Protein AF-A0A6A3FUD6-F1 (afdb_monomer)

Organism: NCBI:txid53985

Radius of gyration: 15.86 Å; Cα contacts (8 Å, |Δi|>4): 74; chains: 1; bounding box: 32×38×37 Å

Structure (mmCIF, N/CA/C/O backbone):
data_AF-A0A6A3FUD6-F1
#
_entry.id   AF-A0A6A3FUD6-F1
#
loop_
_atom_site.group_PDB
_atom_site.id
_atom_site.type_symbol
_atom_site.label_atom_id
_atom_site.label_alt_id
_atom_site.label_comp_id
_atom_site.label_asym_id
_atom_site.label_entity_id
_atom_site.label_seq_id
_atom_site.pdbx_PDB_ins_code
_atom_site.Cartn_x
_atom_site.Cartn_y
_atom_site.Cartn_z
_atom_site.occupancy
_atom_site.B_iso_or_equiv
_atom_site.auth_seq_id
_atom_site.auth_comp_id
_atom_site.auth_asym_id
_atom_site.auth_atom_id
_atom_site.pdbx_PDB_model_num
ATOM 1 N N . MET A 1 1 ? -9.716 0.997 -6.098 1.00 76.19 1 MET A N 1
ATOM 2 C CA . MET A 1 1 ? -9.387 0.845 -4.662 1.00 76.19 1 MET A CA 1
ATOM 3 C C . MET A 1 1 ? -8.407 -0.309 -4.545 1.00 76.19 1 MET A C 1
ATOM 5 O O . MET A 1 1 ? -8.652 -1.325 -5.184 1.00 76.19 1 MET A O 1
ATOM 9 N N . LEU A 1 2 ? -7.304 -0.143 -3.813 1.00 82.88 2 LEU A N 1
ATOM 10 C CA . LEU A 1 2 ? -6.289 -1.182 -3.606 1.00 82.88 2 LEU A CA 1
ATOM 11 C C . LEU A 1 2 ? -6.432 -1.762 -2.199 1.00 82.88 2 LEU A C 1
ATOM 13 O O . LEU A 1 2 ? -6.669 -1.023 -1.246 1.00 82.88 2 LEU A O 1
ATOM 17 N N . SER A 1 3 ? -6.270 -3.074 -2.058 1.00 86.44 3 SER A N 1
ATOM 18 C CA . SER A 1 3 ? -6.325 -3.753 -0.761 1.00 86.44 3 SER A CA 1
ATOM 19 C C . SER A 1 3 ? -5.290 -4.861 -0.680 1.00 86.44 3 SER A C 1
ATOM 21 O O . SER A 1 3 ? -5.109 -5.596 -1.648 1.00 86.44 3 SER A O 1
ATOM 23 N N . TRP A 1 4 ? -4.672 -5.018 0.485 1.00 87.69 4 TRP A N 1
ATOM 24 C CA . TRP A 1 4 ? -3.705 -6.076 0.754 1.00 87.69 4 TRP A CA 1
ATOM 25 C C . TRP A 1 4 ? -3.995 -6.778 2.077 1.00 87.69 4 TRP A C 1
ATOM 27 O O . TRP A 1 4 ? -4.523 -6.190 3.024 1.00 87.69 4 TRP A O 1
ATOM 37 N N . ALA A 1 5 ? -3.643 -8.060 2.124 1.00 91.81 5 ALA A N 1
ATOM 38 C CA . ALA A 1 5 ? -3.851 -8.941 3.260 1.00 91.81 5 ALA A CA 1
ATOM 39 C C . ALA A 1 5 ? -2.615 -9.821 3.472 1.00 91.81 5 ALA A C 1
ATOM 41 O O . ALA A 1 5 ? -1.935 -10.202 2.518 1.00 91.81 5 ALA A O 1
ATOM 42 N N . LYS A 1 6 ? -2.328 -10.154 4.734 1.00 92.06 6 LYS A N 1
ATOM 43 C CA . LYS A 1 6 ? -1.229 -11.062 5.077 1.00 92.06 6 LYS A CA 1
ATOM 44 C C . LYS A 1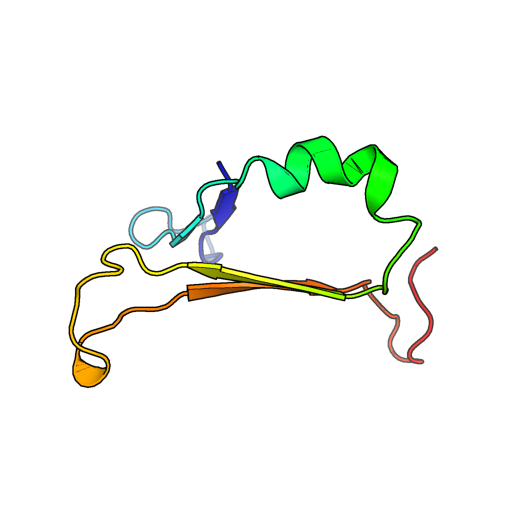 6 ? -1.586 -12.484 4.632 1.00 92.06 6 LYS A C 1
ATOM 46 O O . LYS A 1 6 ? -2.694 -12.947 4.907 1.00 92.06 6 LYS A O 1
ATOM 51 N N . SER A 1 7 ? -0.642 -13.159 3.976 1.00 92.38 7 SER A N 1
ATOM 52 C CA . SER A 1 7 ? -0.765 -14.582 3.646 1.00 92.38 7 SER A CA 1
ATOM 53 C C . SER A 1 7 ? -0.756 -15.441 4.916 1.00 92.38 7 SER A C 1
ATOM 55 O O . SER A 1 7 ? -0.059 -15.132 5.888 1.00 92.38 7 SER A O 1
ATOM 57 N N . THR A 1 8 ? -1.545 -16.506 4.907 1.00 91.88 8 THR A N 1
ATOM 58 C CA . THR A 1 8 ? -1.621 -17.549 5.929 1.00 91.88 8 THR A CA 1
ATOM 59 C C . THR A 1 8 ? -1.479 -18.916 5.262 1.00 91.88 8 THR A C 1
ATOM 61 O O . THR A 1 8 ? -1.585 -19.043 4.043 1.00 91.88 8 THR A O 1
ATOM 64 N N . ASN A 1 9 ? -1.313 -19.973 6.060 1.00 93.44 9 ASN A N 1
ATOM 65 C CA . ASN A 1 9 ? -1.236 -21.347 5.545 1.00 93.44 9 ASN A CA 1
ATOM 66 C C . ASN A 1 9 ? -2.500 -21.797 4.784 1.00 93.44 9 ASN A C 1
ATOM 68 O O . ASN A 1 9 ? -2.468 -22.815 4.103 1.00 93.44 9 ASN A O 1
ATOM 72 N N . SER A 1 10 ? -3.611 -21.065 4.908 1.00 90.62 10 SER A N 1
ATOM 73 C CA . SER A 1 10 ? -4.908 -21.397 4.314 1.00 90.62 10 SER A CA 1
ATOM 74 C C . SER A 1 10 ? -5.445 -20.308 3.375 1.00 90.62 10 SER A C 1
ATOM 76 O O . SER A 1 10 ? -6.632 -20.320 3.059 1.00 90.62 10 SER A O 1
ATOM 78 N N . GLY A 1 11 ? -4.617 -19.336 2.969 1.00 92.25 11 GLY A N 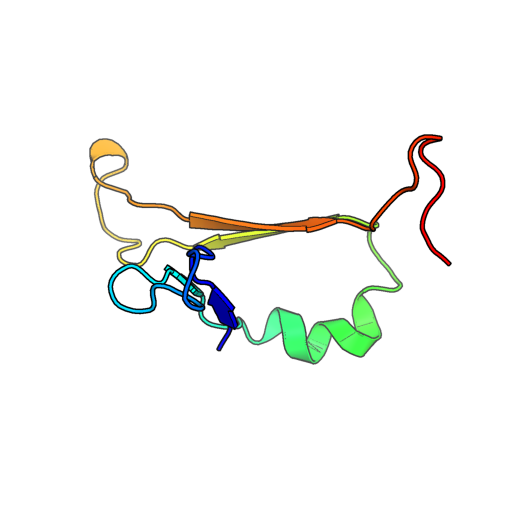1
ATOM 79 C CA . GLY A 1 11 ? -5.017 -18.248 2.071 1.00 92.25 11 GLY A CA 1
ATOM 80 C C . GLY A 1 11 ? -4.584 -16.870 2.567 1.00 92.25 11 GLY A C 1
ATOM 81 O O . GLY A 1 11 ? -3.416 -16.650 2.862 1.00 92.25 11 GLY A O 1
ATOM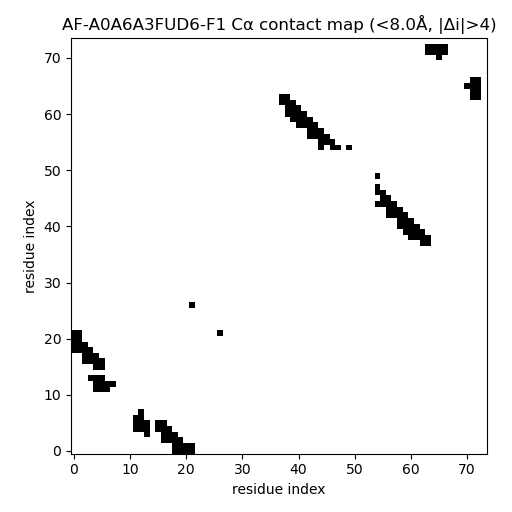 82 N N . TYR A 1 12 ? -5.518 -15.919 2.636 1.00 93.19 12 TYR A N 1
ATOM 83 C CA . TYR A 1 12 ? -5.237 -14.536 3.033 1.00 93.19 12 TYR A CA 1
ATOM 84 C C . TYR A 1 12 ? -6.143 -14.089 4.183 1.00 93.19 12 TYR A C 1
ATOM 86 O O . TYR A 1 12 ? -7.351 -14.331 4.174 1.00 93.19 12 TYR A O 1
ATOM 94 N N . ASN A 1 13 ? -5.576 -13.387 5.168 1.00 91.38 13 ASN A N 1
ATOM 95 C CA . ASN A 1 13 ? -6.339 -12.832 6.284 1.00 91.38 13 ASN A CA 1
ATOM 96 C C . ASN A 1 13 ? -6.949 -11.466 5.920 1.00 91.38 13 ASN A C 1
ATOM 98 O O . ASN A 1 13 ? -6.323 -10.421 6.106 1.00 91.38 13 ASN A O 1
ATOM 102 N N . TYR A 1 14 ? -8.194 -11.474 5.441 1.00 89.19 14 TYR A N 1
ATOM 103 C CA . TYR A 1 14 ? -8.931 -10.254 5.090 1.00 89.19 14 TYR A CA 1
ATOM 104 C C . TYR A 1 14 ? -9.575 -9.518 6.278 1.00 89.19 14 TYR A C 1
ATOM 106 O O . TYR A 1 14 ? -10.056 -8.397 6.089 1.00 89.19 14 TYR A O 1
ATOM 114 N N . GLN A 1 15 ? -9.581 -10.108 7.482 1.00 89.00 15 GLN A N 1
ATOM 115 C CA . GLN A 1 15 ? -10.100 -9.454 8.696 1.00 89.00 15 GLN A CA 1
ATOM 116 C C . GLN A 1 15 ? -9.215 -8.271 9.097 1.00 89.00 15 GLN A C 1
ATOM 118 O O . GLN A 1 15 ? -9.720 -7.221 9.474 1.00 89.00 15 GLN A O 1
ATOM 123 N N . ASN A 1 16 ? -7.898 -8.411 8.923 1.00 83.38 16 ASN A N 1
ATOM 124 C CA . ASN A 1 16 ? -6.921 -7.349 9.159 1.00 83.38 16 ASN A CA 1
ATOM 125 C C . ASN A 1 16 ? -6.301 -6.851 7.842 1.00 83.38 16 ASN A C 1
ATOM 127 O O . ASN A 1 16 ? -5.081 -6.716 7.714 1.00 83.38 16 ASN A O 1
ATOM 131 N N . LYS A 1 17 ? -7.140 -6.653 6.817 1.00 84.50 17 LYS A N 1
ATOM 132 C CA . LYS A 1 17 ? -6.682 -6.092 5.543 1.00 84.50 17 LYS A CA 1
ATOM 133 C C . LYS A 1 17 ? -6.351 -4.614 5.701 1.00 84.50 17 LYS A C 1
ATOM 135 O O . LYS A 1 17 ? -7.021 -3.886 6.428 1.00 84.50 17 LYS A O 1
ATOM 140 N N . THR A 1 18 ? -5.373 -4.152 4.940 1.00 83.25 18 THR A N 1
ATOM 141 C CA . THR A 1 18 ? -5.161 -2.718 4.748 1.00 83.25 18 THR A CA 1
ATOM 142 C C . THR A 1 18 ? -5.725 -2.321 3.392 1.00 83.25 18 THR A C 1
ATOM 144 O O . THR A 1 18 ? -5.647 -3.080 2.424 1.00 83.25 18 THR A O 1
ATOM 147 N N . VAL A 1 19 ? -6.329 -1.141 3.332 1.00 81.81 19 VAL A N 1
ATOM 148 C CA . VAL A 1 19 ? -6.973 -0.605 2.134 1.00 81.81 19 VAL A CA 1
ATOM 149 C C . VAL A 1 19 ? -6.396 0.776 1.864 1.00 81.81 19 VAL A C 1
ATOM 151 O O . VAL A 1 19 ? -6.176 1.542 2.798 1.00 81.81 19 VAL A O 1
ATOM 154 N N . SER A 1 20 ? -6.171 1.086 0.593 1.00 80.00 20 SER A N 1
ATOM 155 C CA . SER A 1 20 ? -5.823 2.420 0.118 1.00 80.00 20 SER A CA 1
ATOM 156 C C . SER A 1 20 ? -6.786 2.829 -0.995 1.00 80.00 20 SER A C 1
ATOM 158 O O . SER A 1 20 ? -7.082 2.056 -1.918 1.00 80.00 20 SER A O 1
ATOM 160 N N . CYS A 1 21 ? -7.317 4.047 -0.909 1.00 72.94 21 CYS A N 1
ATOM 161 C CA . CYS A 1 21 ? -8.070 4.630 -2.007 1.00 72.94 21 CYS A CA 1
ATOM 162 C C . CYS A 1 21 ? -7.093 4.976 -3.139 1.00 72.94 21 CYS A C 1
ATOM 164 O O . CYS A 1 21 ? -6.074 5.631 -2.934 1.00 72.94 21 CYS A O 1
ATOM 166 N N . CYS A 1 22 ? -7.388 4.514 -4.357 1.00 63.19 22 CYS A N 1
ATOM 167 C CA . CYS A 1 22 ? -6.615 4.943 -5.515 1.00 63.19 22 CYS A CA 1
ATOM 168 C C . CYS A 1 22 ? -6.933 6.422 -5.738 1.00 63.19 22 CYS A C 1
ATOM 170 O O . CYS A 1 22 ? -8.039 6.744 -6.171 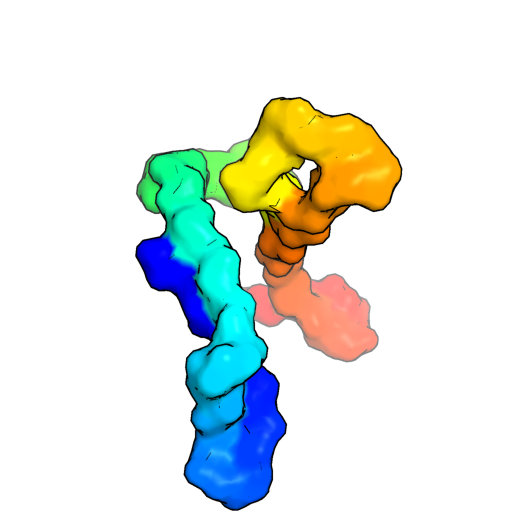1.00 63.19 22 CYS A O 1
ATOM 172 N N . PHE A 1 23 ? -6.000 7.315 -5.426 1.00 56.25 23 PHE A N 1
ATOM 173 C CA . PHE A 1 23 ? -6.120 8.709 -5.829 1.00 56.25 23 PHE A CA 1
ATOM 174 C C . PHE A 1 23 ? -6.127 8.768 -7.363 1.00 56.25 23 PHE A C 1
ATOM 176 O O . PHE A 1 23 ? -5.365 8.050 -8.015 1.00 56.25 23 PHE A O 1
ATOM 183 N N . ASN A 1 24 ? -6.975 9.618 -7.952 1.00 48.53 24 ASN A N 1
ATOM 184 C CA . ASN A 1 24 ? -7.108 9.768 -9.412 1.00 48.53 24 ASN A CA 1
ATOM 185 C C . ASN A 1 24 ? -5.769 10.059 -10.136 1.00 48.53 24 ASN A C 1
ATOM 187 O O . ASN A 1 24 ? -5.663 9.827 -11.338 1.00 48.53 24 ASN A O 1
ATOM 191 N N . GLY A 1 25 ? -4.717 10.468 -9.412 1.00 48.62 25 GLY A N 1
ATOM 192 C CA . GLY A 1 25 ? -3.348 10.586 -9.930 1.00 48.62 25 GLY A CA 1
ATOM 193 C C . GLY A 1 25 ? -2.688 9.266 -10.363 1.00 48.62 25 GLY A C 1
ATOM 194 O O . GLY A 1 25 ? -1.748 9.299 -11.148 1.00 48.62 25 GLY A O 1
ATOM 195 N N . VAL A 1 26 ? -3.191 8.104 -9.928 1.00 49.25 26 VAL A N 1
ATOM 196 C CA . VAL A 1 26 ? -2.677 6.785 -10.353 1.00 49.25 26 VAL A CA 1
ATOM 197 C C . VAL A 1 26 ? -3.279 6.350 -11.695 1.00 49.25 26 VAL A C 1
ATOM 199 O O . VAL A 1 26 ? -2.577 5.772 -12.519 1.00 49.25 26 VAL A O 1
ATOM 202 N N . TYR A 1 27 ? -4.548 6.678 -11.967 1.00 47.31 27 TYR A N 1
ATOM 203 C CA . TYR A 1 27 ? -5.200 6.332 -13.240 1.00 47.31 27 TYR A CA 1
ATOM 204 C C . TYR A 1 27 ? -4.862 7.318 -14.373 1.00 47.31 27 TYR A C 1
ATOM 206 O O . TYR A 1 27 ? -4.754 6.897 -15.521 1.00 47.31 27 TYR A O 1
ATOM 214 N N . GLY A 1 28 ? -4.607 8.599 -14.068 1.00 41.09 28 GLY A N 1
ATOM 215 C CA . GLY A 1 28 ? -4.055 9.564 -15.037 1.00 41.09 28 GLY A CA 1
ATOM 216 C C . GLY A 1 28 ? -2.539 9.431 -15.259 1.00 41.09 28 GLY A C 1
ATOM 217 O O . GLY A 1 28 ? -2.010 9.869 -16.278 1.00 41.09 28 GLY A O 1
ATOM 218 N N . GLY A 1 29 ? -1.832 8.786 -14.325 1.00 42.28 29 GLY A N 1
ATOM 219 C CA . GLY A 1 29 ? -0.388 8.554 -14.373 1.00 42.28 29 GLY A CA 1
ATOM 220 C C . GLY A 1 29 ? 0.049 7.384 -15.258 1.00 42.28 29 GLY A C 1
ATOM 221 O O . GLY A 1 29 ? 1.236 7.266 -15.534 1.00 42.28 29 GLY A O 1
ATOM 222 N N . GLY A 1 30 ? -0.870 6.559 -15.773 1.00 43.78 30 GLY A N 1
ATOM 223 C CA . GLY A 1 30 ? -0.535 5.490 -16.730 1.00 43.78 30 GLY A CA 1
ATOM 224 C C . GLY A 1 30 ? 0.051 6.004 -18.055 1.00 43.78 30 GLY A C 1
ATOM 225 O O . GLY A 1 30 ? 0.791 5.285 -18.719 1.00 43.78 30 GLY A O 1
ATOM 226 N N . ALA A 1 31 ? -0.218 7.268 -18.408 1.00 42.06 31 ALA A N 1
ATOM 227 C CA . ALA A 1 31 ? 0.379 7.951 -19.560 1.00 42.06 31 ALA A CA 1
ATOM 228 C C . ALA A 1 31 ? 1.488 8.960 -19.177 1.00 42.06 31 ALA A C 1
ATOM 230 O O . ALA A 1 31 ? 2.294 9.328 -20.028 1.00 42.06 31 ALA A O 1
ATOM 231 N N . GLY A 1 32 ? 1.553 9.392 -17.908 1.00 38.84 32 GLY A N 1
ATOM 232 C CA . GLY A 1 32 ? 2.477 10.430 -17.418 1.00 38.84 32 GLY A CA 1
ATOM 233 C C . GLY A 1 32 ? 3.662 9.932 -16.578 1.00 38.84 32 GLY A C 1
ATOM 234 O O . GLY A 1 32 ? 4.661 10.637 -16.462 1.00 38.8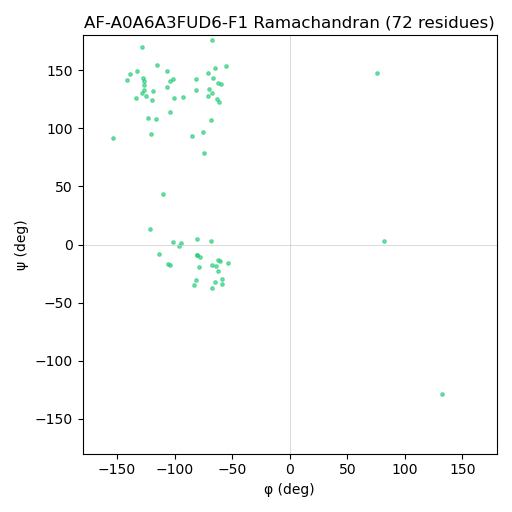4 32 GLY A O 1
ATOM 235 N N . ALA A 1 33 ? 3.624 8.700 -16.057 1.00 44.34 33 ALA A N 1
ATOM 236 C CA . ALA A 1 33 ? 4.723 8.088 -15.294 1.00 44.34 33 ALA A CA 1
ATOM 237 C C . ALA A 1 33 ? 5.970 7.776 -16.147 1.00 44.34 33 ALA A C 1
ATOM 239 O O . ALA A 1 33 ? 6.952 7.229 -15.657 1.00 44.34 33 ALA A O 1
ATOM 240 N N . ARG A 1 34 ? 5.956 8.144 -17.433 1.00 45.59 34 ARG A N 1
ATOM 241 C CA . ARG A 1 34 ? 7.145 8.151 -18.289 1.00 45.59 34 ARG A CA 1
ATOM 242 C C . ARG A 1 34 ? 8.063 9.357 -18.051 1.00 45.59 34 ARG A C 1
ATOM 244 O O . ARG A 1 34 ? 9.167 9.346 -18.582 1.00 45.59 34 ARG A O 1
ATOM 251 N N . ALA A 1 35 ? 7.642 10.376 -17.292 1.00 44.59 35 ALA A N 1
ATOM 252 C CA . ALA A 1 35 ? 8.347 11.663 -17.258 1.00 44.59 35 ALA A CA 1
ATOM 253 C C . ALA A 1 35 ? 9.022 12.050 -15.924 1.00 44.59 35 ALA A C 1
ATOM 255 O O . ALA A 1 35 ? 9.771 13.022 -15.918 1.00 44.59 35 ALA A O 1
ATOM 256 N N . ALA A 1 36 ? 8.828 11.328 -14.812 1.00 43.72 36 ALA A N 1
ATOM 257 C CA . ALA A 1 36 ? 9.482 11.685 -13.545 1.00 43.72 36 ALA A CA 1
ATOM 258 C C . ALA A 1 36 ? 9.691 10.479 -12.608 1.00 43.72 36 ALA A C 1
ATOM 260 O O . ALA A 1 36 ? 8.835 10.180 -11.786 1.00 43.72 36 ALA A O 1
ATOM 261 N N . GLY A 1 37 ? 10.858 9.833 -12.719 1.00 53.06 37 GLY A N 1
ATOM 262 C CA . GLY A 1 37 ? 11.432 8.945 -11.694 1.00 53.06 37 GLY A CA 1
ATOM 263 C C . GLY A 1 37 ? 10.815 7.535 -11.553 1.00 53.06 37 GLY A C 1
ATOM 264 O O . GLY A 1 37 ? 9.619 7.353 -11.761 1.00 53.06 37 GLY A O 1
ATOM 265 N N . PRO A 1 38 ? 11.614 6.507 -11.191 1.00 59.97 38 PRO A N 1
ATOM 266 C CA . PRO A 1 38 ? 11.161 5.116 -11.045 1.00 59.97 38 PRO A CA 1
ATOM 267 C C . PRO A 1 38 ? 10.445 4.807 -9.715 1.00 59.97 38 PRO A C 1
ATOM 269 O O . PRO A 1 38 ? 10.129 3.644 -9.454 1.00 59.97 38 PRO A O 1
ATOM 272 N N . GLU A 1 39 ? 10.203 5.814 -8.872 1.00 64.06 39 GLU A N 1
ATOM 273 C CA . GLU A 1 39 ? 9.654 5.645 -7.526 1.00 64.06 39 GLU A CA 1
ATOM 274 C C . GLU A 1 39 ? 8.524 6.642 -7.263 1.00 64.06 39 GLU A C 1
ATOM 276 O O . GLU A 1 39 ? 8.690 7.853 -7.405 1.00 64.06 39 GLU A O 1
ATOM 281 N N . LEU A 1 40 ? 7.365 6.126 -6.856 1.00 72.44 40 LEU A N 1
ATOM 282 C CA . LEU A 1 40 ? 6.211 6.918 -6.441 1.00 72.44 40 LEU A CA 1
ATOM 283 C C . LEU A 1 40 ? 5.886 6.598 -4.983 1.00 72.44 40 LEU A C 1
ATOM 285 O O . LEU A 1 40 ? 5.789 5.433 -4.603 1.00 72.44 40 LEU 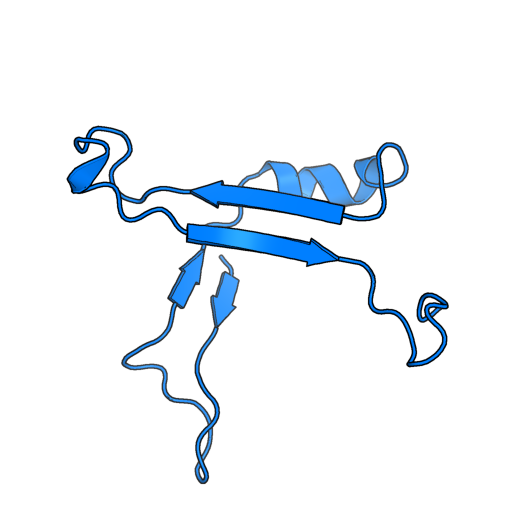A O 1
ATOM 289 N N . SER A 1 41 ? 5.691 7.631 -4.168 1.00 74.75 41 SER A N 1
ATOM 290 C CA . SER A 1 41 ? 5.279 7.499 -2.770 1.00 74.75 41 SER A CA 1
ATOM 291 C C . SER A 1 41 ? 4.010 8.306 -2.532 1.00 74.75 41 SER A C 1
ATOM 293 O O . SER A 1 41 ? 3.954 9.492 -2.857 1.00 74.75 41 SER A O 1
ATOM 295 N N . PHE A 1 42 ? 2.990 7.670 -1.962 1.00 75.94 42 PHE A N 1
ATOM 296 C CA . PHE A 1 42 ? 1.707 8.297 -1.657 1.00 75.94 42 PHE A CA 1
ATOM 297 C C . PHE A 1 42 ? 1.385 8.154 -0.177 1.00 75.94 42 PHE A C 1
ATOM 299 O O . PHE A 1 42 ? 1.020 7.068 0.273 1.00 75.94 42 PHE A O 1
ATOM 306 N N . THR A 1 43 ? 1.455 9.252 0.567 1.00 78.62 43 THR A N 1
ATOM 307 C CA . THR A 1 43 ? 1.047 9.288 1.974 1.00 78.62 43 THR A CA 1
ATOM 308 C C . THR A 1 43 ? -0.411 9.721 2.081 1.00 78.62 43 THR A C 1
ATOM 310 O O . THR A 1 43 ? -0.794 10.763 1.556 1.00 78.62 43 THR A O 1
ATOM 313 N N . HIS A 1 44 ? -1.228 8.937 2.780 1.00 76.19 44 HIS A N 1
ATOM 314 C CA . HIS A 1 44 ? -2.606 9.285 3.111 1.00 76.19 44 HIS A CA 1
ATOM 315 C C . HIS A 1 44 ? -2.842 9.142 4.613 1.00 76.19 44 HIS A C 1
ATOM 317 O O . HIS A 1 44 ? -2.334 8.216 5.240 1.00 76.19 44 HIS A O 1
ATOM 323 N N . SER A 1 45 ? -3.639 10.042 5.187 1.00 79.12 45 SER A N 1
ATOM 324 C CA . SER A 1 45 ? -4.145 9.914 6.556 1.00 79.12 45 SER A CA 1
ATOM 325 C C . SER A 1 45 ? -5.671 9.867 6.496 1.00 79.12 45 SER A C 1
ATOM 327 O O . SER A 1 45 ? -6.263 10.786 5.927 1.00 79.12 45 SER A O 1
ATOM 329 N N . PRO A 1 46 ? -6.336 8.835 7.052 1.00 79.06 46 PRO A N 1
ATOM 330 C CA . PRO A 1 46 ? -7.798 8.754 7.053 1.00 79.06 46 PRO A CA 1
ATOM 331 C C . PRO A 1 46 ? -8.466 9.945 7.755 1.00 79.06 46 PRO A C 1
ATOM 333 O O . PRO A 1 46 ? -9.565 10.338 7.381 1.00 79.06 46 PRO A O 1
ATOM 336 N N . ASN A 1 47 ? -7.782 10.536 8.740 1.00 81.88 47 ASN A N 1
ATOM 337 C CA . ASN A 1 47 ? -8.157 11.795 9.367 1.00 81.88 47 ASN A CA 1
ATOM 338 C C . ASN A 1 47 ? -7.020 12.812 9.190 1.00 81.88 47 ASN A C 1
ATOM 340 O O . ASN A 1 47 ? -6.068 12.834 9.966 1.00 81.88 47 ASN A O 1
ATOM 344 N N . MET A 1 48 ? -7.109 13.648 8.155 1.00 77.62 48 MET A N 1
ATOM 345 C CA . MET A 1 48 ? -6.125 14.711 7.901 1.00 77.62 48 MET A CA 1
ATOM 346 C C . MET A 1 48 ? -6.145 15.823 8.958 1.00 77.62 48 MET A C 1
ATOM 348 O O . MET A 1 48 ? -5.169 16.560 9.071 1.00 77.62 48 MET A O 1
ATOM 352 N N . ASN A 1 49 ? -7.226 15.911 9.736 1.00 84.75 49 ASN A N 1
ATOM 353 C CA . ASN A 1 49 ? -7.445 16.950 10.738 1.00 84.75 49 ASN A CA 1
ATOM 354 C C . ASN A 1 49 ? -7.028 16.509 12.151 1.00 84.75 49 ASN A C 1
ATOM 356 O O . ASN A 1 49 ? -7.178 17.284 13.092 1.00 84.75 49 ASN A O 1
ATOM 360 N N . ALA A 1 50 ? -6.555 15.269 12.321 1.00 83.50 50 ALA A N 1
ATOM 361 C CA . ALA A 1 50 ? -5.981 14.820 13.585 1.00 83.50 50 ALA A CA 1
ATOM 362 C C . ALA A 1 50 ? -4.695 15.602 13.905 1.00 83.50 50 ALA A C 1
ATOM 364 O O . ALA A 1 50 ? -3.981 16.033 12.993 1.00 83.50 50 ALA A O 1
ATOM 365 N N . SER A 1 51 ? -4.396 15.743 15.198 1.00 82.62 51 SER A N 1
ATOM 366 C CA . SER A 1 51 ? -3.083 16.181 15.685 1.00 82.62 51 SER A CA 1
ATOM 367 C C . SER A 1 51 ? -1.983 15.269 15.123 1.00 82.62 51 SER A C 1
ATOM 369 O O . SER A 1 51 ? -2.236 14.108 14.802 1.00 82.62 51 SER A O 1
ATOM 371 N N . GLU A 1 52 ? -0.754 15.774 14.992 1.00 82.50 52 GLU A N 1
ATOM 372 C CA . GLU A 1 52 ? 0.367 14.972 14.469 1.00 82.50 52 GLU A CA 1
ATOM 373 C C . GLU A 1 52 ? 0.637 13.719 15.320 1.00 82.50 52 GLU A C 1
ATOM 375 O O . GLU A 1 52 ? 0.952 12.664 14.776 1.00 82.50 52 GLU A O 1
ATOM 380 N N . GLU A 1 53 ? 0.438 13.815 16.636 1.00 82.25 53 GLU A N 1
ATOM 381 C CA . GLU A 1 53 ? 0.596 12.715 17.599 1.00 82.25 53 GLU A CA 1
ATOM 382 C C . GLU A 1 53 ? -0.421 11.580 17.370 1.00 82.25 53 GLU A C 1
ATOM 384 O O . GLU A 1 53 ? -0.084 10.410 17.544 1.00 82.25 53 GLU A O 1
ATOM 389 N N . ASP A 1 54 ? -1.627 11.910 16.893 1.00 76.81 54 ASP A N 1
ATOM 390 C CA . ASP A 1 54 ? -2.706 10.953 16.607 1.00 76.81 54 ASP A CA 1
ATOM 391 C C . ASP A 1 54 ? -2.839 10.624 15.106 1.00 76.81 54 ASP A C 1
ATOM 393 O O . ASP A 1 54 ? -3.732 9.875 14.680 1.00 76.81 54 ASP A O 1
ATOM 397 N N . LYS A 1 55 ? -1.970 11.187 14.255 1.00 81.69 55 LYS A N 1
ATOM 398 C CA . LYS A 1 55 ? -2.065 11.051 12.799 1.00 81.69 55 LYS A CA 1
ATOM 399 C C . LYS A 1 55 ? -1.603 9.663 12.355 1.00 81.69 55 LYS A C 1
ATOM 401 O O . LYS A 1 55 ? -0.428 9.397 12.112 1.00 81.69 55 LYS A O 1
ATOM 406 N N . ASN A 1 56 ? -2.567 8.768 12.153 1.00 80.25 56 ASN A N 1
ATOM 407 C CA . ASN A 1 56 ? -2.342 7.459 11.537 1.00 80.25 56 ASN A CA 1
ATOM 408 C C . ASN A 1 56 ? -2.136 7.598 10.019 1.00 80.25 56 ASN A C 1
ATOM 410 O O . ASN A 1 56 ? -3.057 7.378 9.224 1.00 80.25 56 ASN A O 1
ATOM 414 N N . SER A 1 57 ? -0.930 8.001 9.623 1.00 80.44 57 SER A N 1
ATOM 415 C CA . SER A 1 57 ? -0.537 8.093 8.221 1.00 80.44 57 SER A CA 1
ATOM 416 C C . SER A 1 57 ? -0.117 6.728 7.667 1.00 80.44 57 SER A C 1
ATOM 418 O O . SER A 1 57 ? 0.487 5.893 8.342 1.00 80.44 57 SER A O 1
ATOM 420 N N . LYS A 1 58 ? -0.466 6.474 6.409 1.00 80.44 58 LYS A N 1
ATOM 421 C CA . LYS A 1 58 ? -0.084 5.277 5.661 1.00 80.44 58 LYS A CA 1
ATOM 422 C C . LYS A 1 58 ? 0.523 5.699 4.334 1.00 80.44 58 LYS A C 1
ATOM 424 O O . LYS A 1 58 ? -0.083 6.478 3.600 1.00 80.44 58 LYS A O 1
ATOM 429 N N . ALA A 1 59 ? 1.688 5.151 4.010 1.00 81.12 59 ALA A N 1
ATOM 430 C CA . ALA A 1 59 ? 2.359 5.398 2.742 1.00 81.12 59 ALA A CA 1
ATOM 431 C C . ALA A 1 59 ? 2.259 4.177 1.814 1.00 81.12 59 ALA A C 1
ATOM 433 O O . ALA A 1 59 ? 2.436 3.038 2.248 1.00 81.12 59 ALA A O 1
ATOM 434 N N . LEU A 1 60 ? 1.957 4.415 0.537 1.00 82.06 60 LEU A N 1
ATOM 435 C CA . LEU A 1 60 ? 2.090 3.436 -0.538 1.00 82.06 60 LEU A CA 1
ATOM 436 C C . LEU A 1 60 ? 3.328 3.792 -1.355 1.00 82.06 60 LEU A C 1
ATOM 438 O O . LEU A 1 60 ? 3.342 4.824 -2.022 1.00 82.06 60 LEU A O 1
ATOM 442 N N . HIS A 1 61 ? 4.327 2.917 -1.320 1.00 82.12 61 HIS A N 1
ATOM 443 C CA . HIS A 1 61 ? 5.532 3.031 -2.131 1.00 82.12 61 HIS A CA 1
ATOM 444 C C . HIS A 1 61 ? 5.420 2.094 -3.330 1.00 82.12 61 HIS A C 1
ATOM 446 O O . HIS A 1 61 ? 5.164 0.900 -3.173 1.00 82.12 61 HIS A O 1
ATOM 452 N N . VAL A 1 62 ? 5.600 2.643 -4.524 1.00 77.38 62 VAL A N 1
ATOM 453 C CA . VAL A 1 62 ? 5.684 1.900 -5.777 1.00 77.38 62 VAL A CA 1
ATOM 454 C C . VAL A 1 62 ? 7.081 2.130 -6.318 1.00 77.38 62 VAL A C 1
ATOM 456 O O . VAL A 1 62 ? 7.404 3.232 -6.755 1.00 77.38 62 VAL A O 1
ATOM 459 N N . THR A 1 63 ? 7.907 1.097 -6.255 1.00 76.50 63 THR A N 1
ATOM 460 C CA . THR A 1 63 ? 9.267 1.107 -6.787 1.00 76.50 63 THR A CA 1
ATOM 461 C C . THR A 1 63 ? 9.358 0.104 -7.924 1.00 76.50 63 THR A C 1
ATOM 463 O O . THR A 1 63 ? 8.586 -0.860 -7.999 1.00 76.50 63 THR A O 1
ATOM 466 N N . ARG A 1 64 ? 10.296 0.325 -8.844 1.00 71.56 64 ARG A N 1
ATOM 467 C CA . ARG A 1 64 ? 10.612 -0.689 -9.844 1.00 71.56 64 ARG A CA 1
ATOM 468 C C . ARG A 1 64 ? 11.265 -1.883 -9.151 1.00 71.56 64 ARG A C 1
ATOM 470 O O . ARG A 1 64 ? 12.205 -1.714 -8.382 1.00 71.56 64 ARG A O 1
ATOM 477 N N . ALA A 1 65 ? 10.772 -3.086 -9.432 1.00 69.31 65 ALA A N 1
ATOM 478 C CA . ALA A 1 65 ? 11.432 -4.298 -8.973 1.00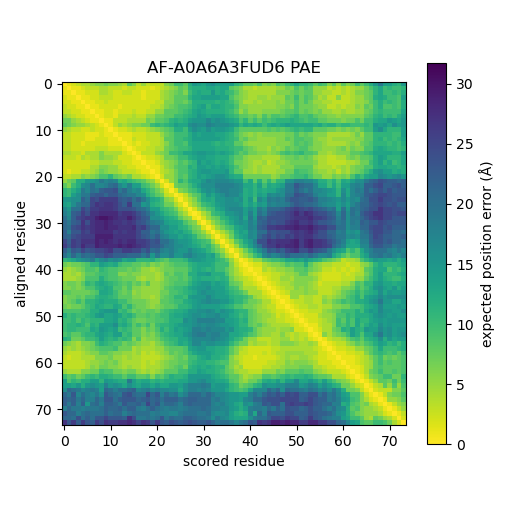 69.31 65 ALA A CA 1
ATOM 479 C C . ALA A 1 65 ? 12.818 -4.389 -9.624 1.00 69.31 65 ALA A C 1
ATOM 481 O O . ALA A 1 65 ? 12.923 -4.349 -10.853 1.00 69.31 65 ALA A O 1
ATOM 482 N N . SER A 1 66 ? 13.856 -4.520 -8.803 1.00 66.12 66 SER A N 1
ATOM 483 C CA . SER A 1 66 ? 15.212 -4.833 -9.246 1.00 66.12 66 SER A CA 1
ATOM 484 C C . SER A 1 66 ? 15.558 -6.276 -8.890 1.00 66.12 66 SER A C 1
ATOM 486 O O . SER A 1 66 ? 15.045 -6.832 -7.918 1.00 66.12 66 SER A O 1
ATOM 488 N N . ASP A 1 67 ? 16.394 -6.911 -9.702 1.00 64.75 67 ASP A N 1
ATOM 489 C CA . ASP A 1 67 ? 17.015 -8.185 -9.374 1.00 64.75 67 ASP A CA 1
ATOM 490 C C . ASP A 1 67 ? 18.020 -8.023 -8.220 1.00 64.75 67 ASP A C 1
ATOM 492 O O . ASP A 1 67 ? 18.285 -6.920 -7.732 1.00 64.75 67 ASP A O 1
ATOM 496 N N . SER A 1 68 ? 18.595 -9.136 -7.760 1.00 63.34 68 SER A N 1
ATOM 497 C CA . SER A 1 68 ? 19.608 -9.117 -6.698 1.00 63.34 68 SER A CA 1
ATOM 498 C C . SER A 1 68 ? 20.881 -8.343 -7.071 1.00 63.34 68 SER A C 1
ATOM 500 O O . SER A 1 68 ? 21.695 -8.077 -6.193 1.00 63.34 68 SER A O 1
ATOM 502 N N . GLY A 1 69 ? 21.072 -8.006 -8.352 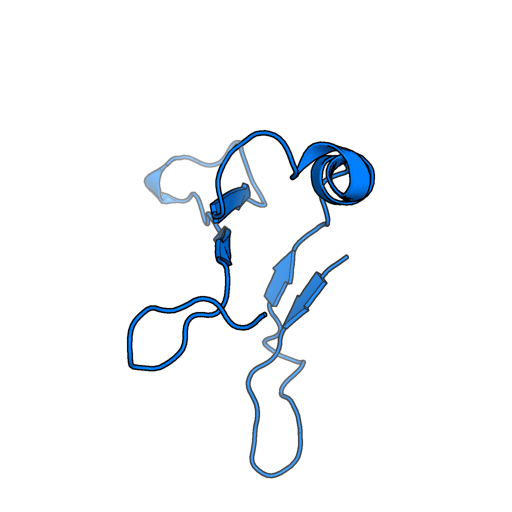1.00 67.62 69 GLY A N 1
ATOM 503 C CA . GLY A 1 69 ? 22.160 -7.172 -8.862 1.00 67.62 69 GLY A CA 1
ATOM 504 C C . GLY A 1 69 ? 21.799 -5.688 -8.990 1.00 67.62 69 GLY A C 1
ATOM 505 O O . GLY A 1 69 ? 22.636 -4.904 -9.431 1.00 67.62 69 GLY A O 1
ATOM 506 N N . GLY A 1 70 ? 20.581 -5.285 -8.612 1.00 61.34 70 GLY A N 1
ATOM 507 C CA . GLY A 1 70 ? 20.106 -3.907 -8.729 1.00 61.34 70 GLY A CA 1
ATOM 508 C C . GLY A 1 70 ? 19.602 -3.534 -10.126 1.00 61.34 70 GLY A C 1
ATOM 509 O O . GLY A 1 70 ? 19.179 -2.393 -10.319 1.00 61.34 70 GLY A O 1
ATOM 510 N N . ASN A 1 71 ? 19.582 -4.469 -11.080 1.00 65.06 71 ASN A N 1
ATOM 511 C CA . ASN A 1 71 ? 19.044 -4.213 -12.407 1.00 65.06 71 ASN A CA 1
ATOM 512 C C . ASN A 1 71 ? 17.521 -4.339 -12.398 1.00 65.06 71 ASN A C 1
ATOM 514 O O . ASN A 1 71 ? 16.982 -5.313 -11.875 1.00 65.06 71 ASN A O 1
ATOM 518 N N . PRO A 1 72 ? 16.800 -3.380 -12.989 1.00 59.62 72 PRO A N 1
ATO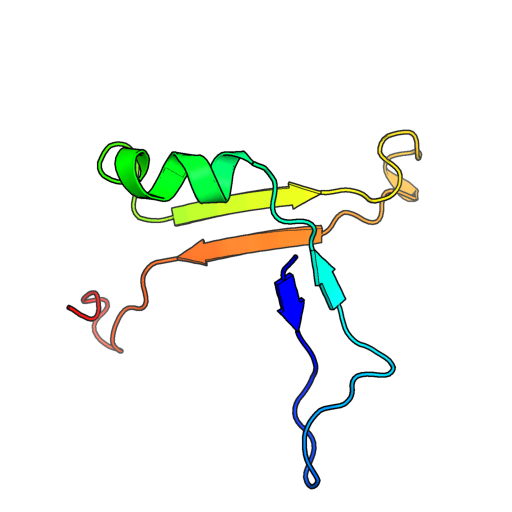M 519 C CA . PRO A 1 72 ? 15.356 -3.462 -13.075 1.00 59.62 72 PRO A CA 1
ATOM 520 C C . PRO A 1 72 ? 14.916 -4.711 -13.844 1.00 59.62 72 PRO A C 1
ATOM 522 O O . PRO A 1 72 ? 15.459 -5.006 -14.907 1.00 59.62 72 PRO A O 1
ATOM 525 N N . TRP A 1 73 ? 13.878 -5.393 -13.359 1.00 58.91 73 TRP A N 1
ATOM 526 C CA . TRP A 1 73 ? 13.186 -6.399 -14.162 1.00 58.91 73 TRP A CA 1
ATOM 527 C C . TRP A 1 73 ? 12.602 -5.676 -15.390 1.00 58.91 73 TRP A C 1
ATOM 529 O O . TRP A 1 73 ? 11.923 -4.643 -15.255 1.00 58.91 73 TRP A O 1
ATOM 539 N N . CYS A 1 74 ? 12.988 -6.138 -16.583 1.00 52.06 74 CYS A N 1
ATOM 540 C CA . CYS A 1 74 ? 12.491 -5.630 -17.861 1.00 52.06 74 CYS A CA 1
ATOM 541 C C . CYS A 1 74 ? 11.003 -5.933 -18.017 1.00 52.06 74 CYS A C 1
ATOM 543 O O . CYS A 1 74 ? 10.627 -7.113 -17.839 1.00 52.06 74 CYS A O 1
#

Solvent-accessible surface area (backbone atoms only — not comparable to full-atom values): 4894 Å² total; per-residue (Å²): 112,48,72,50,51,54,75,52,102,87,50,65,43,67,91,75,44,51,74,47,78,65,54,70,68,61,75,63,29,78,80,51,61,84,76,66,70,72,61,50,76,47,77,48,43,93,54,78,84,47,55,80,93,69,45,67,66,46,73,49,76,49,65,69,59,50,47,101,84,68,49,64,69,128

pLDDT: mean 71.79, std 15.95, range [38.84, 93.44]

Sequence (74 aa):
MLSWAKSTNSGYNYQNKTVSCCFNGVYGGGAGARAAGPELSFTHSPNMNASEEDKNSKALHVTRASDSGGNPWC

Foldseek 3Di:
DDKDFDADPVGGDPVPIDDDDPDVCVVVCVVVVVPDDQKDKDKDFPDPPDDPVPTPIDIDIGGFDADPVRHGDD

Secondary structure (DSSP, 8-state):
-EEEEEEETTEEEEEEEEEE---HHHHHTTTTTTSS-SEEEEEE-S-TTS-GGG---EEEEEE--B-TTSPBP-

Mean predicted aligned error: 11.27 Å